Protein AF-A0A2G6QB42-F1 (afdb_monomer_lite)

Secondary structure (DSSP, 8-state):
-----TTEEEE-S-EEEEEEEEEEEE--SSSEEE--EEEEEETTEEEEEEEEE--EEE--TT---EEEEEEEEEEEE-TTEEEEEEE-

Sequence (88 aa):
MTLSNLTTINIAQAGDYRVSFIIQIETFRSPISVSPIVSIFSNNNHLPNKQGTFAITVEDKNLLPRFQLTGEAVISVPSNSTIQLFNL

Radius of gyration: 15.78 Å; chains: 1; bounding box: 36×31×40 Å

pLDDT: mean 81.38, std 12.35, range [34.88, 95.88]

Foldseek 3Di:
DDDDPPFKDWAAAWDKDKDKDKDKDWDDFPQDWDWWKKFKAKQNHTDPPRIDTDIDTDHDGPDRDIDMDMDIDIDTHHGGMMMGMDTD

InterPro domains:
  IPR008983 Tumour necrosis factor-like domain superfamily [G3DSA:2.60.120.40] (1-88)

Organism: NCBI:txid2039284

Structure (mmCIF, N/CA/C/O backbone):
data_AF-A0A2G6QB42-F1
#
_entry.id   AF-A0A2G6QB42-F1
#
loop_
_atom_site.group_PDB
_atom_site.id
_atom_site.type_symbol
_atom_site.label_atom_id
_atom_site.label_alt_id
_atom_site.label_comp_id
_atom_site.label_asym_id
_atom_site.label_entity_id
_atom_site.label_seq_id
_atom_site.pdbx_PDB_ins_code
_atom_site.Cartn_x
_atom_site.Cartn_y
_atom_site.Cartn_z
_atom_site.occupancy
_atom_site.B_iso_or_equiv
_atom_site.auth_seq_id
_atom_site.auth_comp_id
_atom_site.auth_asym_id
_atom_site.auth_atom_id
_atom_site.pdbx_PDB_model_num
ATOM 1 N N . MET A 1 1 ? -12.222 25.670 3.472 1.00 34.88 1 MET A N 1
ATOM 2 C CA . MET A 1 1 ? -12.309 24.281 2.978 1.00 34.88 1 MET A CA 1
ATOM 3 C C . MET A 1 1 ? -10.896 23.750 2.901 1.00 34.88 1 MET A C 1
ATOM 5 O O . MET A 1 1 ? -10.128 24.227 2.079 1.00 34.88 1 MET A O 1
ATOM 9 N N . THR A 1 2 ? -10.506 22.900 3.843 1.00 40.00 2 THR A N 1
ATOM 10 C CA . THR A 1 2 ? -9.172 22.299 3.850 1.00 40.00 2 THR A CA 1
ATOM 11 C C . THR A 1 2 ? -9.121 21.226 2.772 1.00 40.00 2 THR A C 1
ATOM 13 O O . THR A 1 2 ? -10.049 20.432 2.633 1.00 40.00 2 THR A O 1
ATOM 16 N N . LEU A 1 3 ? -8.057 21.249 1.974 1.00 45.09 3 LEU A N 1
ATOM 17 C CA . LEU A 1 3 ? -7.761 20.229 0.981 1.00 45.09 3 LEU A CA 1
ATOM 18 C C . LEU A 1 3 ? -7.666 18.888 1.719 1.00 45.09 3 LEU A C 1
ATOM 20 O O . LEU A 1 3 ? -6.733 18.673 2.492 1.00 45.09 3 LEU A O 1
ATOM 24 N N . SER A 1 4 ? -8.661 18.016 1.548 1.00 53.09 4 SER A N 1
ATOM 25 C CA . SER A 1 4 ? -8.556 16.626 1.979 1.00 53.09 4 SER A CA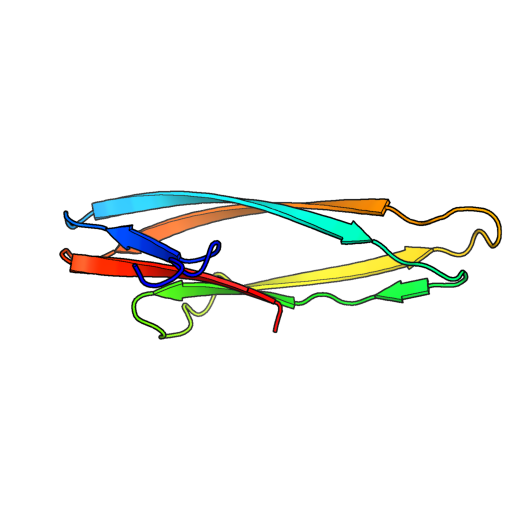 1
ATOM 26 C C . SER A 1 4 ? -7.292 16.061 1.345 1.00 53.09 4 SER A C 1
ATOM 28 O O . SER A 1 4 ? -7.157 16.100 0.121 1.00 53.09 4 SER A O 1
ATOM 30 N N . ASN A 1 5 ? -6.348 15.603 2.164 1.00 62.34 5 ASN A N 1
ATOM 31 C CA . ASN A 1 5 ? -5.138 14.967 1.668 1.00 62.34 5 ASN A CA 1
ATOM 32 C C . ASN A 1 5 ? -5.579 13.792 0.778 1.00 62.34 5 ASN A C 1
ATOM 34 O O . ASN A 1 5 ? -6.239 12.881 1.272 1.00 62.34 5 ASN A O 1
ATOM 38 N N . LEU A 1 6 ? -5.320 13.861 -0.535 1.00 72.75 6 LEU A N 1
ATOM 39 C CA . LEU A 1 6 ? -5.960 12.997 -1.546 1.00 72.75 6 LEU A CA 1
ATOM 40 C C . LEU A 1 6 ? -5.662 11.501 -1.349 1.00 72.75 6 LEU A C 1
ATOM 42 O O . LEU A 1 6 ? -6.323 10.655 -1.941 1.00 72.75 6 LEU A O 1
ATOM 46 N N . THR A 1 7 ? -4.685 11.174 -0.503 1.00 85.12 7 THR A N 1
ATOM 47 C CA . THR A 1 7 ? -4.302 9.808 -0.139 1.00 85.12 7 THR A CA 1
ATOM 48 C C . THR A 1 7 ? -4.920 9.321 1.175 1.00 85.12 7 THR A C 1
ATOM 50 O O . THR A 1 7 ? -4.581 8.227 1.616 1.00 85.12 7 THR A O 1
ATOM 53 N N . THR A 1 8 ? -5.790 10.110 1.824 1.00 89.50 8 THR A N 1
ATOM 54 C CA . THR A 1 8 ? -6.425 9.793 3.117 1.00 89.50 8 THR A CA 1
ATOM 55 C C . THR A 1 8 ? -7.917 9.504 2.958 1.00 89.50 8 THR A C 1
ATOM 57 O O . THR A 1 8 ? -8.655 10.313 2.399 1.00 89.50 8 THR A O 1
ATOM 60 N N . ILE A 1 9 ? -8.381 8.387 3.517 1.00 90.44 9 ILE A N 1
ATOM 61 C CA . ILE A 1 9 ? -9.790 7.979 3.550 1.00 90.44 9 ILE A CA 1
ATOM 62 C C . ILE A 1 9 ? -10.247 7.899 5.008 1.00 90.44 9 ILE A C 1
ATOM 64 O O . ILE A 1 9 ? -9.543 7.340 5.846 1.00 90.44 9 ILE A O 1
ATOM 68 N N . ASN A 1 10 ? -11.438 8.424 5.306 1.00 92.50 10 ASN A N 1
ATOM 69 C CA . ASN A 1 10 ? -12.062 8.310 6.625 1.00 92.50 10 ASN A CA 1
ATOM 70 C C . ASN A 1 10 ? -12.982 7.084 6.686 1.00 92.50 10 ASN A C 1
ATOM 72 O O . ASN A 1 10 ? -13.826 6.886 5.813 1.00 92.50 10 ASN A O 1
ATOM 76 N N . ILE A 1 11 ? -12.854 6.300 7.752 1.00 93.38 11 ILE A N 1
ATOM 77 C CA . ILE A 1 11 ? -13.620 5.087 8.024 1.00 93.38 11 ILE A CA 1
ATOM 78 C C . ILE A 1 11 ? -14.513 5.337 9.238 1.00 93.38 11 ILE A C 1
ATOM 80 O O . ILE A 1 11 ? -14.032 5.489 10.358 1.00 93.38 11 ILE A O 1
ATOM 84 N N . ALA A 1 12 ? -15.829 5.391 9.022 1.00 94.31 12 ALA A N 1
ATOM 85 C CA . ALA A 1 12 ? -16.789 5.661 10.094 1.00 94.31 12 ALA A CA 1
ATOM 86 C C . ALA A 1 12 ? -17.084 4.417 10.950 1.00 94.31 12 ALA A C 1
ATOM 88 O O . ALA A 1 12 ? -17.199 4.515 12.169 1.00 94.31 12 ALA A O 1
ATOM 89 N N . GLN A 1 13 ? -17.188 3.242 10.328 1.00 95.88 13 GLN A N 1
ATOM 90 C CA . GLN A 1 13 ? -17.597 2.001 10.989 1.00 95.88 13 GLN A CA 1
ATOM 91 C C . GLN A 1 13 ? -16.408 1.054 11.153 1.00 95.88 13 GLN A C 1
ATOM 93 O O . GLN A 1 13 ? -15.513 1.037 10.319 1.00 95.88 13 GLN A O 1
ATOM 98 N N . ALA A 1 14 ? -16.387 0.286 12.241 1.00 95.25 14 ALA A N 1
ATOM 99 C CA . ALA A 1 14 ? -15.357 -0.727 12.436 1.00 95.25 14 ALA A CA 1
ATOM 100 C C . ALA A 1 14 ? -15.596 -1.922 11.501 1.00 95.25 14 ALA A C 1
ATOM 102 O O . ALA A 1 14 ? -16.747 -2.293 11.262 1.00 95.25 14 ALA A O 1
ATOM 103 N N . GLY A 1 15 ? -14.525 -2.551 11.019 1.00 95.56 15 GLY A N 1
ATOM 104 C CA . GLY A 1 15 ? -14.632 -3.761 10.207 1.00 95.56 15 GLY A CA 1
ATOM 105 C C . GLY A 1 15 ? -13.352 -4.127 9.468 1.00 95.56 15 GLY A C 1
ATOM 106 O O . GLY A 1 15 ? -12.320 -3.469 9.610 1.00 95.56 15 GLY A O 1
ATOM 107 N N . ASP A 1 16 ? -13.452 -5.180 8.663 1.00 94.94 16 ASP A N 1
ATOM 108 C CA . ASP A 1 16 ? -12.396 -5.599 7.748 1.00 94.94 16 ASP A CA 1
ATOM 109 C C . ASP A 1 16 ? -12.601 -4.945 6.383 1.00 94.94 16 ASP A C 1
ATOM 111 O O . ASP A 1 16 ? -13.647 -5.087 5.746 1.00 94.94 16 ASP A O 1
ATOM 115 N N . TYR A 1 17 ? -11.582 -4.227 5.925 1.00 92.50 17 TYR A N 1
ATOM 116 C CA . TYR A 1 17 ? -11.600 -3.479 4.678 1.00 92.50 17 TYR A CA 1
ATOM 117 C C . TYR A 1 17 ? -10.583 -4.050 3.701 1.00 92.50 17 TYR A C 1
ATOM 119 O O . TYR A 1 17 ? -9.418 -4.264 4.042 1.00 92.50 17 TYR A O 1
ATOM 127 N N . ARG A 1 18 ? -11.018 -4.244 2.454 1.00 93.12 18 ARG A N 1
ATOM 128 C CA . ARG A 1 18 ? -10.126 -4.488 1.320 1.00 93.12 18 ARG A CA 1
ATOM 129 C C . ARG A 1 18 ? -9.660 -3.144 0.773 1.00 93.12 18 ARG A C 1
ATOM 131 O O . ARG A 1 18 ? -10.455 -2.377 0.238 1.00 93.12 18 ARG A O 1
ATOM 138 N N . VAL A 1 19 ? -8.371 -2.875 0.917 1.00 89.69 19 VAL A N 1
ATOM 139 C CA . VAL A 1 19 ? -7.696 -1.706 0.360 1.00 89.69 19 VAL A CA 1
ATOM 140 C C . VAL A 1 19 ? -6.959 -2.146 -0.895 1.00 89.69 19 VAL A C 1
ATOM 142 O O . VAL A 1 19 ? -6.047 -2.966 -0.821 1.00 89.69 19 VAL A O 1
ATOM 145 N N . SER A 1 20 ? -7.342 -1.578 -2.033 1.00 90.25 20 SER A N 1
ATOM 146 C CA . SER A 1 20 ? -6.679 -1.787 -3.319 1.00 90.25 20 SER A CA 1
ATOM 147 C C . SER A 1 20 ? -6.170 -0.439 -3.820 1.00 90.25 20 SER A C 1
ATOM 149 O O . SER A 1 20 ? -6.893 0.557 -3.761 1.00 90.25 20 SER A O 1
ATOM 151 N N . PHE A 1 21 ? -4.929 -0.387 -4.294 1.00 86.88 21 PHE A N 1
ATOM 152 C CA . PHE A 1 21 ? -4.308 0.848 -4.768 1.00 86.88 21 PHE A CA 1
ATOM 153 C C . PHE A 1 21 ? -3.515 0.629 -6.053 1.00 86.88 21 PHE A C 1
ATOM 155 O O . PHE A 1 21 ? -3.004 -0.460 -6.318 1.00 86.88 21 PHE A O 1
ATOM 162 N N . ILE A 1 22 ? -3.406 1.702 -6.837 1.00 88.50 22 ILE A N 1
ATOM 163 C CA . ILE A 1 22 ? -2.603 1.780 -8.055 1.00 88.50 22 ILE A CA 1
ATOM 164 C C . ILE A 1 22 ? -1.670 2.976 -7.900 1.00 88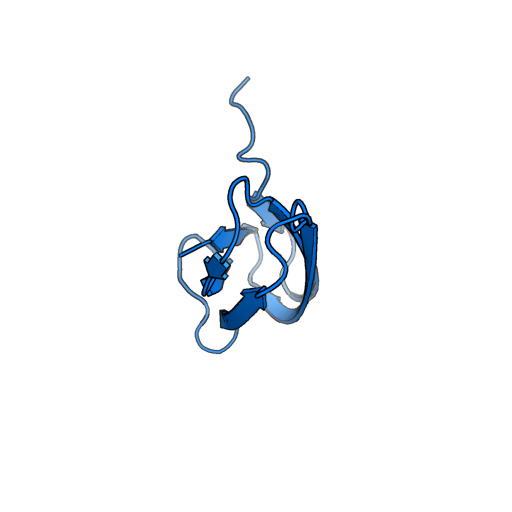.50 22 ILE A C 1
ATOM 166 O O . ILE A 1 22 ? -2.116 4.076 -7.578 1.00 88.50 22 ILE A O 1
ATOM 170 N N . ILE A 1 23 ? -0.380 2.762 -8.134 1.00 85.56 23 ILE A N 1
ATOM 171 C CA . ILE A 1 23 ? 0.643 3.804 -8.121 1.00 85.56 23 ILE A CA 1
ATOM 172 C C . ILE A 1 23 ? 1.236 3.900 -9.509 1.00 85.56 23 ILE A C 1
ATOM 174 O O . ILE A 1 23 ? 1.751 2.919 -10.039 1.00 85.56 23 ILE A O 1
ATOM 178 N N . GLN A 1 24 ? 1.179 5.100 -10.074 1.00 86.50 24 GLN A N 1
ATOM 179 C CA . GLN A 1 24 ? 1.862 5.430 -11.310 1.00 86.50 24 GLN A CA 1
ATOM 180 C C . GLN A 1 24 ? 3.231 6.020 -10.983 1.00 86.50 24 GLN A C 1
ATOM 182 O O . GLN A 1 24 ? 3.335 7.012 -10.264 1.00 86.50 24 GLN A O 1
ATOM 187 N N . ILE A 1 25 ? 4.276 5.399 -11.514 1.00 82.12 25 ILE A N 1
ATOM 188 C CA . ILE A 1 25 ? 5.655 5.856 -11.393 1.00 82.12 25 ILE A CA 1
ATOM 189 C C . ILE A 1 25 ? 6.043 6.455 -12.733 1.00 82.12 25 ILE A C 1
ATOM 191 O O . ILE A 1 25 ? 6.034 5.765 -13.754 1.00 82.12 25 ILE A O 1
ATOM 195 N N . GLU A 1 26 ? 6.396 7.735 -12.717 1.00 80.56 26 GLU A N 1
ATOM 196 C CA . GLU A 1 26 ? 6.914 8.443 -13.879 1.00 80.56 26 GLU A CA 1
ATOM 197 C C . GLU A 1 26 ? 8.381 8.769 -13.660 1.00 80.56 26 GLU A C 1
ATOM 199 O O . GLU A 1 26 ? 8.775 9.312 -12.628 1.00 80.56 26 GLU A O 1
ATOM 204 N N . THR A 1 27 ? 9.202 8.419 -14.641 1.00 75.31 27 THR A N 1
ATOM 205 C CA . THR A 1 27 ? 10.642 8.640 -14.582 1.00 75.31 27 THR A CA 1
ATOM 206 C C . THR A 1 27 ? 11.092 9.343 -15.861 1.00 75.31 27 THR A C 1
ATOM 208 O O . THR A 1 27 ? 10.592 9.066 -16.951 1.00 75.31 27 THR A O 1
ATOM 211 N N . PHE A 1 28 ? 11.986 10.325 -15.725 1.00 71.00 28 PHE A N 1
ATOM 212 C CA . PHE A 1 28 ? 12.233 11.318 -16.782 1.00 71.00 28 PHE A CA 1
ATOM 213 C C . PHE A 1 28 ? 13.580 11.154 -17.510 1.00 71.00 28 PHE A C 1
ATOM 215 O O . PHE A 1 28 ? 13.879 11.952 -18.396 1.00 71.00 28 PHE A O 1
ATOM 222 N N . ARG A 1 29 ? 14.431 10.181 -17.139 1.00 66.44 29 ARG A N 1
ATOM 223 C CA . ARG A 1 29 ? 15.798 10.031 -17.690 1.00 66.44 29 ARG A CA 1
ATOM 224 C C . ARG A 1 29 ? 16.318 8.607 -17.594 1.00 66.44 29 ARG A C 1
ATOM 226 O O . ARG A 1 29 ? 16.475 8.175 -16.474 1.00 66.44 29 ARG A O 1
ATOM 233 N N . SER A 1 30 ? 16.686 7.946 -18.689 1.00 66.06 30 SER A N 1
ATOM 234 C CA . SER A 1 30 ? 17.237 6.575 -18.699 1.00 66.06 30 SER A CA 1
ATOM 235 C C . SER A 1 30 ? 18.788 6.528 -18.723 1.00 66.06 30 SER A C 1
ATOM 237 O O . SER A 1 30 ? 19.389 7.463 -19.267 1.00 66.06 30 SER A O 1
ATOM 239 N N . PRO A 1 31 ? 19.469 5.481 -18.187 1.00 65.38 31 PRO A N 1
ATOM 240 C CA . PRO A 1 31 ? 18.940 4.298 -17.486 1.00 65.38 31 PRO A CA 1
ATOM 241 C C . PRO A 1 31 ? 18.440 4.625 -16.081 1.00 65.38 31 PRO A C 1
ATOM 243 O O . PRO A 1 31 ? 18.938 5.546 -15.434 1.00 65.38 31 PRO A O 1
ATOM 246 N N . ILE A 1 32 ? 17.444 3.869 -15.612 1.00 73.81 32 ILE A N 1
ATOM 247 C CA . ILE A 1 32 ? 16.780 4.123 -14.326 1.00 73.81 32 ILE A CA 1
ATOM 248 C C . ILE A 1 32 ? 16.803 2.883 -13.467 1.00 73.81 32 ILE A C 1
ATOM 250 O O . ILE A 1 32 ? 16.434 1.799 -13.911 1.00 73.81 32 ILE A O 1
ATOM 254 N N . SER A 1 33 ? 17.162 3.096 -12.207 1.00 76.31 33 SER A N 1
ATOM 255 C CA . SER A 1 33 ? 16.902 2.171 -11.119 1.00 76.31 33 SER A CA 1
ATOM 256 C C . SER A 1 33 ? 16.098 2.916 -10.059 1.00 76.31 33 SER A C 1
ATOM 258 O O . SER A 1 33 ? 16.565 3.926 -9.529 1.00 76.31 33 SER A O 1
ATOM 260 N N . VAL A 1 34 ? 14.869 2.469 -9.799 1.00 77.25 34 VAL A N 1
ATOM 261 C CA . VAL A 1 34 ? 14.006 3.016 -8.741 1.00 77.25 34 VAL A CA 1
ATOM 262 C C . VAL A 1 34 ? 13.541 1.898 -7.829 1.00 77.25 34 VAL A C 1
ATOM 264 O O . VAL A 1 34 ? 13.162 0.822 -8.297 1.00 77.25 34 VAL A O 1
ATOM 267 N N . SER A 1 35 ? 13.526 2.194 -6.531 1.00 82.25 35 SER A N 1
ATOM 268 C CA . SER A 1 35 ? 13.074 1.263 -5.501 1.00 82.25 35 SER A CA 1
ATOM 269 C C . SER A 1 35 ? 11.995 1.895 -4.617 1.00 82.25 35 SER A C 1
ATOM 271 O O . SER A 1 35 ? 12.287 2.233 -3.470 1.00 82.25 35 SER A O 1
ATOM 273 N N . PRO A 1 36 ? 10.777 2.150 -5.134 1.00 81.69 36 PRO A N 1
ATOM 274 C CA . PRO A 1 36 ? 9.715 2.748 -4.333 1.00 81.69 36 PRO A CA 1
ATOM 275 C C . PRO A 1 36 ? 9.293 1.814 -3.197 1.00 81.69 36 PRO A C 1
ATOM 277 O O . PRO A 1 36 ? 9.176 0.592 -3.364 1.00 81.69 36 PRO A O 1
ATOM 280 N N . ILE A 1 37 ? 9.026 2.419 -2.044 1.00 86.38 37 ILE A N 1
ATOM 281 C CA . ILE A 1 37 ? 8.513 1.740 -0.864 1.00 86.38 37 ILE A CA 1
ATOM 282 C C . ILE A 1 37 ? 7.148 2.333 -0.564 1.00 86.38 37 ILE A C 1
ATOM 284 O O . ILE A 1 37 ? 7.010 3.522 -0.312 1.00 86.38 37 ILE A O 1
ATOM 288 N N . VAL A 1 38 ? 6.123 1.496 -0.579 1.00 87.94 38 VAL A N 1
ATOM 289 C CA . VAL A 1 38 ? 4.741 1.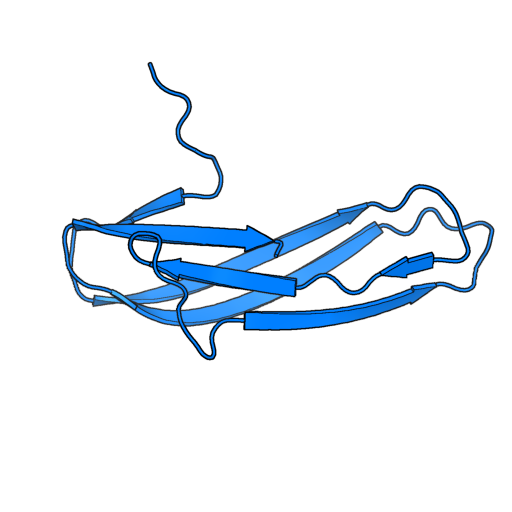938 -0.407 1.00 87.94 38 VAL A CA 1
ATOM 290 C C . VAL A 1 38 ? 4.179 1.265 0.821 1.00 87.94 38 VAL A C 1
ATOM 292 O O . VAL A 1 38 ? 4.337 0.055 0.972 1.00 87.94 38 VAL A O 1
ATOM 295 N N . SER A 1 39 ? 3.497 2.018 1.678 1.00 89.56 39 SER A N 1
ATOM 296 C CA . SER A 1 39 ? 2.849 1.439 2.849 1.00 89.56 39 SER A CA 1
ATOM 297 C C . SER A 1 39 ? 1.495 2.056 3.166 1.00 89.56 39 SER A C 1
ATOM 299 O O . SER A 1 39 ? 1.214 3.215 2.844 1.00 89.56 39 SER A O 1
ATOM 301 N N . ILE A 1 40 ? 0.663 1.250 3.821 1.00 90.25 40 ILE A N 1
ATOM 302 C CA . ILE A 1 40 ? -0.635 1.648 4.350 1.00 90.25 40 ILE A CA 1
ATOM 303 C C . ILE A 1 40 ? -0.471 2.062 5.813 1.00 90.25 40 ILE A C 1
ATOM 305 O O . ILE A 1 40 ? 0.099 1.341 6.634 1.00 90.25 40 ILE A O 1
ATOM 309 N N . PHE A 1 41 ? -1.023 3.221 6.146 1.00 91.81 41 PHE A N 1
ATOM 310 C CA . PHE A 1 41 ? -1.103 3.740 7.503 1.00 91.81 41 PHE A CA 1
ATOM 311 C C . PHE A 1 41 ? -2.557 3.740 7.963 1.00 91.81 41 PHE A C 1
ATOM 313 O O . PHE A 1 41 ? -3.467 3.972 7.168 1.00 91.81 41 PHE A O 1
ATOM 320 N N . SER A 1 42 ? -2.765 3.509 9.256 1.00 90.69 42 SER A N 1
ATOM 321 C CA . SER A 1 42 ? -4.056 3.671 9.920 1.00 90.69 42 SER A CA 1
ATOM 322 C C . SER A 1 42 ? -3.903 4.642 11.080 1.00 90.69 42 SER A C 1
ATOM 324 O O . SER A 1 42 ? -3.080 4.406 11.961 1.00 90.69 42 SER A O 1
ATOM 326 N N . ASN A 1 43 ? -4.689 5.720 11.120 1.00 90.38 43 ASN A N 1
ATOM 327 C CA . ASN A 1 43 ? -4.582 6.761 12.155 1.00 90.38 43 ASN A CA 1
ATOM 328 C C . ASN A 1 43 ? -3.152 7.312 12.307 1.00 90.38 43 ASN A C 1
ATOM 330 O O . ASN A 1 43 ? -2.661 7.463 13.423 1.00 90.38 43 ASN A O 1
ATOM 334 N N . ASN A 1 44 ? -2.466 7.566 11.187 1.00 87.06 44 ASN A N 1
ATOM 335 C CA . ASN A 1 44 ? -1.047 7.947 11.124 1.00 87.06 44 ASN A CA 1
ATOM 336 C C . AS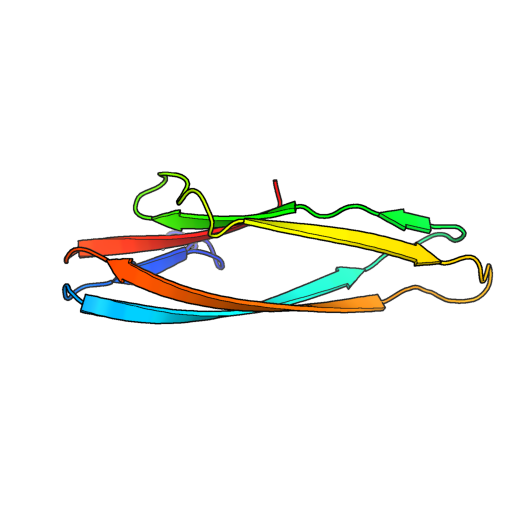N A 1 44 ? -0.060 6.914 11.714 1.00 87.06 44 ASN A C 1
ATOM 338 O O . ASN A 1 44 ? 1.136 7.191 11.783 1.00 87.06 44 ASN A O 1
ATOM 342 N N . ASN A 1 45 ? -0.515 5.718 12.099 1.00 87.62 45 ASN A N 1
ATOM 343 C CA . ASN A 1 45 ? 0.354 4.623 12.514 1.00 87.62 45 ASN A CA 1
ATOM 344 C C . ASN A 1 45 ? 0.644 3.710 11.328 1.00 87.62 45 ASN A C 1
ATOM 346 O O . ASN A 1 45 ? -0.266 3.289 10.611 1.00 87.62 45 ASN A O 1
ATOM 350 N N . HIS A 1 46 ? 1.916 3.375 11.147 1.00 84.81 46 HIS A N 1
ATOM 351 C CA . HIS A 1 46 ? 2.337 2.405 10.148 1.00 84.81 46 HIS A CA 1
ATOM 352 C C . HIS A 1 46 ? 1.722 1.035 10.455 1.00 84.81 46 HIS A C 1
ATOM 354 O O . HIS A 1 46 ? 1.805 0.572 11.594 1.00 84.81 46 HIS A O 1
ATOM 360 N N . LEU A 1 47 ? 1.129 0.375 9.455 1.00 84.50 47 LEU A N 1
ATOM 361 C CA . LEU A 1 47 ? 0.660 -1.000 9.600 1.00 84.50 47 LEU A CA 1
ATOM 362 C C . LEU A 1 47 ? 1.774 -1.970 9.171 1.00 84.50 47 LEU A C 1
ATOM 364 O O . LEU A 1 47 ? 1.975 -2.178 7.969 1.00 84.50 47 LEU A O 1
ATOM 368 N N . PRO A 1 48 ? 2.510 -2.587 10.118 1.00 66.81 48 PRO A N 1
ATOM 369 C CA . PRO A 1 48 ? 3.542 -3.555 9.770 1.00 66.81 48 PRO A CA 1
ATOM 370 C C . PRO A 1 48 ? 2.939 -4.703 8.950 1.00 66.81 48 PRO A C 1
ATOM 372 O O . PRO A 1 48 ? 1.813 -5.139 9.192 1.00 66.81 48 PRO A O 1
ATOM 375 N N . ASN A 1 49 ? 3.697 -5.186 7.962 1.00 72.12 49 ASN A N 1
ATOM 376 C CA . ASN A 1 49 ? 3.304 -6.200 6.968 1.00 72.12 49 ASN A CA 1
ATOM 377 C C . ASN A 1 49 ? 2.363 -5.727 5.848 1.00 72.12 49 ASN A C 1
ATOM 379 O O . ASN A 1 49 ? 2.004 -6.535 4.992 1.00 72.12 49 ASN A O 1
ATOM 383 N N . LYS A 1 50 ? 1.972 -4.447 5.813 1.00 78.81 50 LYS A N 1
ATOM 384 C CA . LYS A 1 50 ? 1.220 -3.845 4.693 1.00 78.81 50 LYS A CA 1
ATOM 385 C C . LYS A 1 50 ? 2.078 -2.879 3.866 1.00 78.81 50 LYS A C 1
ATOM 387 O O . LYS A 1 50 ? 1.562 -1.955 3.244 1.00 78.81 50 LYS A O 1
ATOM 392 N N . GLN A 1 51 ? 3.385 -3.135 3.869 1.00 82.00 51 GLN A N 1
ATOM 393 C CA . GLN A 1 51 ? 4.406 -2.423 3.114 1.00 82.00 51 GLN A CA 1
ATOM 394 C C . GLN A 1 51 ? 4.869 -3.286 1.937 1.00 82.00 51 GLN A C 1
ATOM 396 O O . GLN A 1 51 ? 5.174 -4.465 2.111 1.00 82.00 51 GLN A O 1
ATOM 401 N N . GLY A 1 52 ? 4.943 -2.689 0.752 1.00 78.25 52 GLY A N 1
ATOM 402 C CA . GLY A 1 52 ? 5.530 -3.288 -0.440 1.00 78.25 52 GLY A CA 1
ATOM 403 C C . GLY A 1 52 ? 6.790 -2.537 -0.849 1.00 78.25 52 GLY A C 1
ATOM 404 O O . GLY A 1 52 ? 6.770 -1.313 -0.976 1.00 78.25 52 GLY A O 1
ATOM 405 N N . THR A 1 53 ? 7.875 -3.273 -1.073 1.00 79.56 53 THR A N 1
ATOM 406 C CA . THR A 1 53 ? 9.083 -2.757 -1.723 1.00 79.56 53 THR A CA 1
ATOM 407 C C . THR A 1 53 ? 9.122 -3.297 -3.137 1.00 79.56 53 THR A C 1
ATOM 409 O O . THR A 1 53 ? 9.009 -4.504 -3.350 1.00 79.56 53 THR A O 1
ATOM 412 N N . PHE A 1 54 ? 9.305 -2.407 -4.099 1.00 77.69 54 PHE A N 1
ATOM 413 C CA . PHE A 1 54 ? 9.398 -2.770 -5.504 1.00 77.69 54 PHE A CA 1
ATOM 414 C C . PHE A 1 54 ? 10.737 -2.280 -6.023 1.00 77.69 54 PHE A C 1
ATOM 416 O O . PHE A 1 54 ? 11.177 -1.212 -5.624 1.00 77.69 54 PHE A O 1
ATOM 423 N N . ALA A 1 55 ? 11.382 -3.049 -6.892 1.00 75.75 55 ALA A N 1
ATOM 424 C CA . ALA A 1 55 ? 12.600 -2.638 -7.574 1.00 75.75 55 ALA A CA 1
ATOM 425 C C . ALA A 1 55 ? 12.343 -2.709 -9.076 1.00 75.75 55 ALA A C 1
ATOM 427 O O . ALA A 1 55 ? 11.872 -3.729 -9.581 1.00 75.75 55 ALA A O 1
ATOM 428 N N . ILE A 1 56 ? 12.616 -1.613 -9.778 1.00 71.81 56 ILE A N 1
ATOM 429 C CA . ILE A 1 56 ? 12.432 -1.515 -11.223 1.00 71.81 56 ILE A CA 1
ATOM 430 C C . ILE A 1 56 ? 13.745 -1.032 -11.825 1.00 71.81 56 ILE A C 1
ATOM 432 O O . ILE A 1 56 ? 14.268 0.013 -11.432 1.00 71.81 56 ILE A O 1
ATOM 436 N N . THR A 1 57 ? 14.254 -1.782 -12.800 1.00 73.81 57 THR A N 1
ATOM 437 C CA . THR A 1 57 ? 15.438 -1.420 -13.580 1.00 73.81 57 THR A CA 1
ATOM 438 C C . THR A 1 57 ? 15.068 -1.344 -15.053 1.00 73.81 57 THR A C 1
ATOM 440 O O . THR A 1 57 ? 14.452 -2.260 -15.593 1.00 73.81 57 THR A O 1
ATOM 443 N N . VAL A 1 58 ? 15.430 -0.233 -15.693 1.00 72.38 58 VAL A N 1
ATOM 444 C CA . VAL A 1 58 ? 15.168 0.028 -17.111 1.00 72.38 58 VAL A CA 1
ATOM 445 C C . VAL A 1 58 ? 16.475 0.393 -17.789 1.00 72.38 58 VAL A C 1
ATOM 447 O O . VAL A 1 58 ? 17.085 1.411 -17.461 1.00 72.38 58 VAL A O 1
ATOM 450 N N . GLU A 1 59 ? 16.890 -0.441 -18.737 1.00 71.62 59 GLU A N 1
ATOM 451 C CA . GLU A 1 59 ? 18.169 -0.296 -19.442 1.00 71.62 59 GLU A CA 1
ATOM 452 C C . GLU A 1 59 ? 18.032 0.393 -20.810 1.00 71.62 59 GLU A C 1
ATOM 454 O O . GLU A 1 59 ? 19.028 0.823 -21.393 1.00 71.62 59 GLU A O 1
ATOM 459 N N . ASP A 1 60 ? 16.808 0.550 -21.320 1.00 70.81 60 ASP A N 1
ATOM 460 C CA . ASP A 1 60 ? 16.560 1.190 -22.613 1.00 70.81 60 ASP A CA 1
ATOM 461 C C . ASP A 1 60 ? 16.612 2.722 -22.500 1.00 70.81 60 ASP A C 1
ATOM 463 O O . ASP A 1 60 ? 15.760 3.350 -21.864 1.00 70.81 60 ASP A O 1
ATOM 467 N N . LYS A 1 61 ? 17.617 3.331 -23.142 1.00 64.38 61 LYS A N 1
ATOM 468 C CA . LYS A 1 61 ? 17.892 4.780 -23.142 1.00 64.38 61 LYS A CA 1
ATOM 469 C C . LYS A 1 61 ? 16.831 5.629 -23.844 1.00 64.38 61 LYS A C 1
ATOM 471 O O . LYS A 1 61 ? 16.807 6.839 -23.625 1.00 64.38 61 LYS A O 1
ATOM 476 N N . ASN A 1 62 ? 15.965 5.019 -24.651 1.00 69.06 62 ASN A N 1
ATOM 477 C CA . ASN A 1 62 ? 14.983 5.727 -25.472 1.00 69.06 62 ASN A CA 1
ATOM 478 C C . ASN A 1 62 ? 13.553 5.666 -24.916 1.00 69.06 62 ASN A C 1
ATOM 480 O O . ASN A 1 62 ? 12.678 6.370 -25.420 1.00 69.06 62 ASN A O 1
ATOM 484 N N . LEU A 1 63 ? 13.295 4.858 -23.883 1.00 65.62 63 LEU A N 1
ATOM 485 C CA . LEU A 1 63 ? 11.985 4.796 -23.238 1.00 65.62 63 LEU A CA 1
ATOM 486 C C . LEU A 1 63 ? 11.869 5.848 -22.132 1.00 65.62 63 LEU A C 1
ATOM 488 O O . LEU A 1 63 ? 12.744 5.945 -21.276 1.00 65.62 63 LEU A O 1
ATOM 492 N N . LEU A 1 64 ? 10.751 6.583 -22.115 1.00 67.62 64 LEU A N 1
ATOM 493 C CA . LEU A 1 64 ? 10.252 7.262 -20.917 1.00 67.62 64 LEU A CA 1
ATOM 494 C C . LEU A 1 64 ? 9.546 6.213 -20.059 1.00 67.62 64 LEU A C 1
ATOM 496 O O . LEU A 1 64 ? 8.445 5.783 -20.422 1.00 67.62 64 LEU A O 1
ATOM 500 N N . PRO A 1 65 ? 10.144 5.756 -18.953 1.00 70.06 65 PRO A N 1
ATOM 501 C CA . PRO A 1 65 ? 9.574 4.633 -18.242 1.00 70.06 65 PRO A CA 1
ATOM 502 C C . PRO A 1 65 ? 8.412 5.116 -17.376 1.00 70.06 65 PRO A C 1
ATOM 504 O O . PRO A 1 65 ? 8.589 5.845 -16.392 1.00 70.06 65 PRO A O 1
ATOM 507 N N . ARG A 1 66 ? 7.206 4.725 -17.784 1.00 78.75 66 ARG A N 1
ATOM 508 C CA . ARG A 1 66 ? 5.985 4.842 -16.992 1.00 78.75 66 ARG A CA 1
ATOM 509 C C . ARG A 1 66 ? 5.574 3.450 -16.562 1.00 78.75 66 ARG A C 1
ATOM 511 O O . ARG A 1 66 ? 5.340 2.591 -17.410 1.00 78.75 66 ARG A O 1
ATOM 518 N N . PHE A 1 67 ? 5.469 3.245 -15.259 1.00 78.81 67 PHE A N 1
ATOM 519 C CA . PHE A 1 67 ? 5.073 1.961 -14.694 1.00 78.81 67 PHE A CA 1
ATOM 520 C C . PHE A 1 67 ? 3.887 2.129 -13.771 1.00 78.81 67 PHE A C 1
ATOM 522 O O . PHE A 1 67 ? 3.714 3.173 -13.145 1.00 78.81 67 PHE A O 1
ATOM 529 N N . GLN A 1 68 ? 3.089 1.074 -13.679 1.00 85.19 68 GLN A N 1
ATOM 530 C CA . GLN A 1 68 ? 2.025 0.976 -12.700 1.00 85.19 68 GLN A CA 1
ATOM 531 C C . GLN A 1 68 ? 2.330 -0.167 -11.747 1.00 85.19 68 GLN A C 1
ATOM 533 O O . GLN A 1 68 ? 2.660 -1.274 -12.169 1.00 85.19 68 GLN A O 1
ATOM 538 N N . LEU A 1 69 ? 2.213 0.122 -10.458 1.00 82.25 69 LEU A N 1
ATOM 539 C CA . LEU A 1 69 ? 2.238 -0.870 -9.400 1.00 82.25 69 LEU A CA 1
ATOM 540 C C . LEU A 1 69 ? 0.845 -0.967 -8.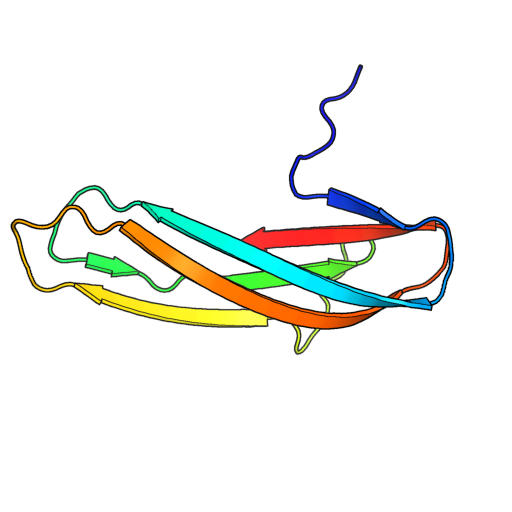809 1.00 82.25 69 LEU A C 1
ATOM 542 O O . LEU A 1 69 ? 0.244 0.045 -8.456 1.00 82.25 69 LEU A O 1
ATOM 546 N N . THR A 1 70 ? 0.346 -2.186 -8.683 1.00 86.38 70 THR A N 1
ATOM 547 C CA . THR A 1 70 ? -0.919 -2.461 -8.010 1.00 86.38 70 THR A CA 1
ATOM 548 C C . THR A 1 70 ? -0.651 -3.214 -6.724 1.00 86.38 70 THR A C 1
ATOM 550 O O . THR A 1 70 ? 0.129 -4.167 -6.720 1.00 86.38 70 THR A O 1
ATOM 553 N N . GLY A 1 71 ? -1.312 -2.815 -5.646 1.00 85.12 71 GLY A N 1
ATOM 554 C CA . GLY A 1 71 ? -1.229 -3.504 -4.369 1.00 85.12 71 GLY A CA 1
ATOM 555 C C . GLY A 1 71 ? -2.601 -3.696 -3.756 1.00 85.12 71 GLY A C 1
ATOM 556 O O . GLY A 1 71 ? -3.532 -2.925 -3.999 1.00 85.12 71 GLY A O 1
ATOM 557 N N . GLU A 1 72 ? -2.714 -4.751 -2.961 1.00 88.88 72 GLU A N 1
ATOM 558 C CA . GLU A 1 72 ? -3.938 -5.095 -2.267 1.00 88.88 72 GLU A CA 1
ATOM 559 C C . GLU A 1 72 ? -3.643 -5.613 -0.865 1.00 88.88 72 GLU A C 1
ATOM 561 O O . GLU A 1 72 ? -2.705 -6.381 -0.647 1.00 88.88 72 GLU A O 1
ATOM 566 N N . ALA A 1 73 ? -4.474 -5.205 0.088 1.00 88.25 73 ALA A N 1
ATOM 567 C CA . ALA A 1 73 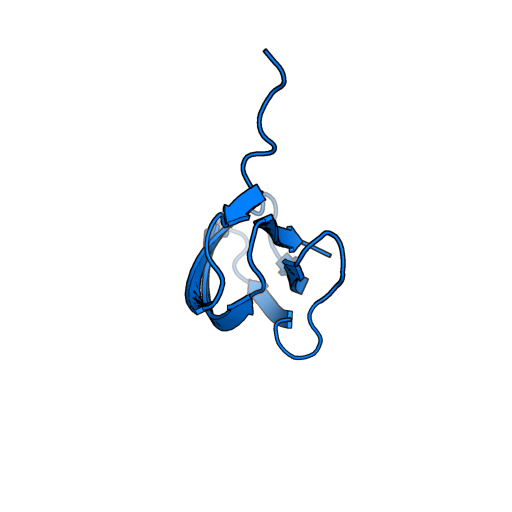? -4.438 -5.699 1.447 1.00 88.25 73 ALA A CA 1
ATOM 568 C C . ALA A 1 73 ? -5.841 -5.750 2.045 1.00 88.25 73 ALA A C 1
ATOM 570 O O . ALA A 1 73 ? -6.643 -4.840 1.860 1.00 88.25 73 ALA A O 1
ATOM 571 N N . VAL A 1 74 ? -6.099 -6.778 2.847 1.00 91.00 74 VAL A N 1
ATOM 572 C CA . VAL A 1 74 ? -7.195 -6.758 3.818 1.00 91.00 74 VAL A CA 1
ATOM 573 C C . VAL A 1 74 ? -6.634 -6.290 5.158 1.00 91.00 74 VAL A C 1
ATOM 575 O O . VAL A 1 74 ? -5.600 -6.805 5.609 1.00 91.00 74 VAL A O 1
ATOM 578 N N . ILE A 1 75 ? -7.279 -5.287 5.756 1.00 90.69 75 ILE A N 1
ATOM 579 C CA . ILE A 1 75 ? -6.927 -4.711 7.057 1.00 90.69 75 ILE A CA 1
ATOM 580 C C . ILE A 1 75 ? -8.165 -4.592 7.945 1.00 90.69 75 ILE A C 1
ATOM 582 O O . ILE A 1 75 ? -9.226 -4.179 7.484 1.00 90.69 75 ILE A O 1
ATOM 586 N N . SER A 1 76 ? -8.010 -4.913 9.224 1.00 91.56 76 SER A N 1
ATOM 587 C CA . SER A 1 76 ? -9.024 -4.648 10.244 1.00 91.56 76 SER A CA 1
ATOM 588 C C . SER A 1 76 ? -8.848 -3.228 10.766 1.00 91.56 76 SER A C 1
ATOM 590 O O . SER A 1 76 ? -7.742 -2.845 11.154 1.00 91.56 76 SER A O 1
ATOM 592 N N . VAL A 1 77 ? -9.923 -2.440 10.772 1.00 91.94 77 VAL A N 1
ATOM 593 C CA . VAL A 1 77 ? -9.879 -1.010 11.101 1.00 91.94 77 VAL A CA 1
ATOM 594 C C . VAL A 1 77 ? -10.956 -0.675 12.140 1.00 91.94 77 VAL A C 1
ATOM 596 O O . VAL A 1 77 ? -12.114 -1.058 11.960 1.00 91.94 77 VAL A O 1
ATOM 599 N N . PRO A 1 78 ? -10.619 0.038 13.231 1.00 93.69 78 PRO A N 1
ATOM 600 C CA . PRO A 1 78 ? -11.605 0.531 14.192 1.00 93.69 78 PRO A CA 1
ATOM 601 C C . PRO A 1 78 ? -12.517 1.613 13.600 1.00 93.69 78 PRO A C 1
ATOM 603 O O . PRO A 1 78 ? -12.147 2.312 12.656 1.00 93.69 78 PRO A O 1
ATOM 606 N N . SER A 1 79 ? -13.677 1.834 14.219 1.00 94.69 79 SER A N 1
ATOM 607 C CA . SER A 1 79 ? -14.560 2.959 13.887 1.00 94.69 79 SER A CA 1
ATOM 608 C C . SER A 1 79 ? -13.858 4.306 14.074 1.00 94.69 79 SER A C 1
ATOM 610 O O . SER A 1 79 ? -13.052 4.452 14.994 1.00 94.69 79 SER A O 1
ATOM 612 N N . ASN A 1 80 ? -14.236 5.301 13.272 1.00 94.81 80 ASN A N 1
ATOM 613 C CA . ASN A 1 80 ? -13.673 6.658 13.279 1.00 94.81 80 ASN A CA 1
ATOM 614 C C . ASN A 1 80 ? -12.153 6.699 13.046 1.00 94.81 80 ASN A C 1
ATOM 616 O O . ASN A 1 80 ? -11.451 7.505 13.656 1.00 94.81 80 ASN A O 1
ATOM 620 N N . SER A 1 81 ? -11.654 5.829 12.167 1.00 93.62 81 SER A N 1
ATOM 621 C CA . SER A 1 81 ? -10.237 5.785 11.800 1.00 93.62 81 SER A CA 1
ATOM 622 C C . SER A 1 81 ? -9.968 6.447 10.453 1.00 93.62 81 SER A C 1
ATOM 624 O O . SER A 1 81 ? -10.877 6.674 9.655 1.00 93.62 81 SER A O 1
ATOM 626 N N . THR A 1 82 ? -8.701 6.708 10.163 1.00 94.00 82 THR A N 1
ATOM 627 C CA . THR A 1 82 ? -8.213 7.076 8.836 1.00 94.00 82 THR A CA 1
ATOM 628 C C . THR A 1 82 ? -7.366 5.955 8.261 1.00 94.00 82 THR A C 1
ATOM 630 O O . THR A 1 82 ? -6.642 5.290 8.996 1.00 94.00 82 THR A O 1
ATOM 633 N N . ILE A 1 83 ? -7.433 5.764 6.947 1.00 92.62 83 ILE A N 1
ATOM 634 C CA . ILE A 1 83 ? -6.497 4.940 6.180 1.00 92.62 83 ILE A CA 1
ATOM 635 C C . ILE A 1 83 ? -5.752 5.864 5.228 1.00 92.62 83 ILE A C 1
ATOM 637 O O . ILE A 1 83 ? -6.364 6.740 4.614 1.00 92.62 83 ILE A O 1
ATOM 641 N N . GLN A 1 84 ? -4.443 5.681 5.099 1.00 92.31 84 GLN A N 1
ATOM 642 C CA . GLN A 1 84 ? -3.595 6.511 4.254 1.00 92.31 84 GLN A CA 1
ATOM 643 C C . GLN A 1 84 ? -2.622 5.659 3.450 1.00 92.31 84 GLN A C 1
ATOM 645 O O . GLN A 1 84 ? -2.102 4.667 3.958 1.00 92.31 84 GLN A O 1
ATOM 650 N N . LEU A 1 85 ? -2.338 6.080 2.220 1.00 89.44 85 LEU A N 1
ATOM 651 C CA . LEU A 1 85 ? -1.264 5.516 1.407 1.00 89.44 85 LEU A CA 1
ATOM 652 C C . LEU A 1 85 ? -0.073 6.480 1.391 1.00 89.44 85 LEU A C 1
ATOM 654 O O . LEU A 1 85 ? -0.236 7.656 1.055 1.00 89.44 85 LEU A O 1
ATOM 658 N N . PHE A 1 86 ? 1.114 5.976 1.724 1.00 86.75 86 PHE A N 1
ATOM 659 C CA . PHE A 1 86 ? 2.360 6.742 1.702 1.00 86.75 86 PHE A CA 1
ATOM 660 C C . PHE A 1 86 ? 3.411 6.067 0.824 1.00 86.75 86 PHE A C 1
ATOM 662 O O . PHE A 1 86 ? 3.562 4.845 0.850 1.00 86.75 86 PHE A O 1
ATOM 669 N N . ASN A 1 87 ? 4.151 6.891 0.081 1.00 84.62 87 ASN A N 1
ATOM 670 C CA . ASN A 1 87 ? 5.448 6.532 -0.484 1.00 84.62 87 ASN A CA 1
ATOM 671 C C . ASN A 1 87 ? 6.518 6.938 0.540 1.00 84.62 87 ASN A C 1
ATOM 673 O O . ASN A 1 87 ? 6.555 8.110 0.923 1.00 84.62 87 ASN A O 1
ATOM 677 N N . LEU A 1 88 ? 7.300 5.971 1.018 1.00 80.75 88 LEU A N 1
ATOM 678 C CA . LEU A 1 88 ? 8.316 6.121 2.063 1.00 80.75 88 LEU A CA 1
ATOM 679 C C . LEU A 1 88 ? 9.705 6.377 1.474 1.00 80.75 88 LEU A C 1
ATOM 681 O O . LEU A 1 88 ? 10.022 5.780 0.420 1.00 80.75 88 LEU A O 1
#